Protein AF-A0A3M3F8I6-F1 (afdb_monomer)

InterPro domains:
  IPR021055 Type-IV b secretion system, inner-membrane complex component [PF11393] (1-105)
  IPR021055 Type-IV b secretion system, inner-membrane complex component [cd16385] (1-105)

Nearest PDB structures (foldseek):
  3wz3-assembly1_A  TM=9.837E-01  e=3.899E-11  Plasmid R64
  4y4v-assembly1_A  TM=6.926E-01  e=3.538E-01  Helicobacter pylori 26695
  5bka-assembly2_E  TM=6.146E-01  e=2.664E-01  Streptomyces coelicolor A3(2)
  8rjw-assembly1_D  TM=5.268E-01  e=4.195E-01  Homo sapiens
  8bjm-assembly1_B  TM=5.503E-01  e=5.264E-01  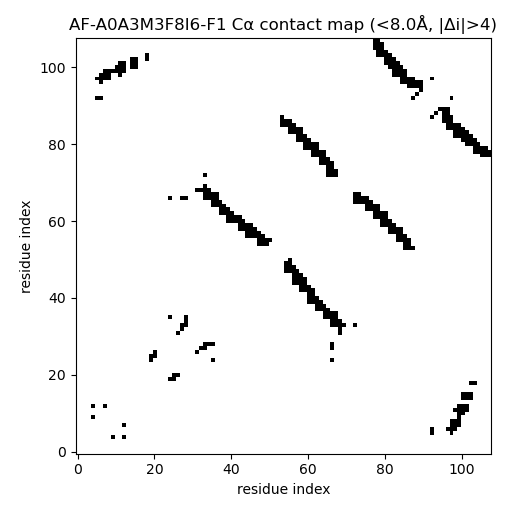Homo sapiens

Organism: Pseudomonas savastanoi pv. glycinea (NCBI:txid318)

Foldseek 3Di:
DPDCPLQADPQAVVQVVVVCVVVCVVVCCVVVVWDKDKDKDDKDWPDWDDDDNKTKTKIKIWMWIKTHDPVDIDDIWIKIKIWIKIADDCVSHVVRIHTHHIDIDGDD

pLDDT: mean 81.96, std 10.91, range [45.62, 95.75]

Structure (mmCIF, N/CA/C/O backbone):
data_AF-A0A3M3F8I6-F1
#
_entry.id   AF-A0A3M3F8I6-F1
#
loop_
_atom_site.group_PDB
_atom_site.id
_atom_site.type_symbol
_atom_site.label_atom_id
_atom_site.label_alt_id
_atom_site.label_comp_id
_atom_site.label_asym_id
_atom_site.label_entity_id
_atom_site.label_seq_id
_atom_site.pdbx_PDB_ins_code
_atom_site.Cartn_x
_atom_site.Cartn_y
_atom_site.Cartn_z
_atom_site.occupancy
_atom_site.B_iso_or_equiv
_atom_site.auth_seq_id
_atom_site.auth_comp_id
_atom_site.auth_asym_id
_atom_site.auth_atom_id
_atom_site.pdbx_PDB_model_num
ATOM 1 N N . MET A 1 1 ? -17.474 -0.214 -8.467 1.00 45.62 1 MET A N 1
ATOM 2 C CA . MET A 1 1 ? -16.180 -0.337 -7.748 1.00 45.62 1 MET A CA 1
ATOM 3 C C . MET A 1 1 ? -15.030 -0.173 -8.748 1.00 45.62 1 MET A C 1
ATOM 5 O O . MET A 1 1 ? -14.251 -1.091 -8.940 1.00 45.62 1 MET A O 1
ATOM 9 N N . THR A 1 2 ? -14.951 0.960 -9.451 1.00 49.75 2 THR A N 1
ATOM 10 C CA . THR A 1 2 ? -14.413 0.952 -10.830 1.00 49.75 2 THR A CA 1
ATOM 11 C C . THR A 1 2 ? -13.261 1.920 -11.112 1.00 49.75 2 THR A C 1
ATOM 13 O O . THR A 1 2 ? -12.729 1.877 -12.207 1.00 49.75 2 THR A O 1
ATOM 16 N N . GLN A 1 3 ? -12.804 2.731 -10.149 1.00 59.78 3 GLN A N 1
ATOM 17 C CA . GLN A 1 3 ? -11.713 3.697 -10.394 1.00 59.78 3 GLN A CA 1
ATOM 18 C C . GLN A 1 3 ? -10.332 3.229 -9.896 1.00 59.78 3 GLN A C 1
ATOM 20 O O . GLN A 1 3 ? -9.302 3.659 -10.404 1.00 59.78 3 GLN A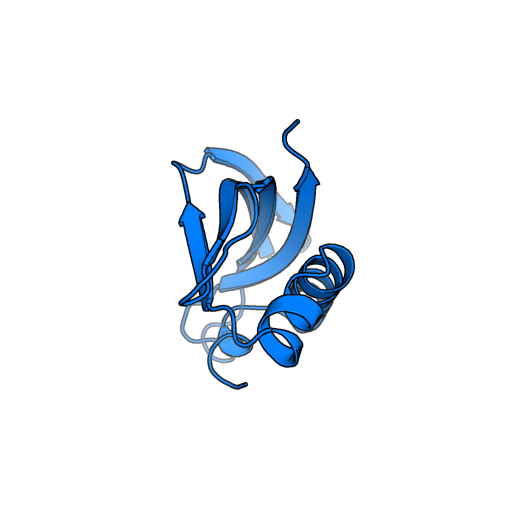 O 1
ATOM 25 N N . LEU A 1 4 ? -10.284 2.331 -8.904 1.00 60.00 4 LEU A N 1
ATOM 26 C CA . LEU A 1 4 ? -9.014 1.832 -8.358 1.00 60.00 4 LEU A CA 1
ATOM 27 C C . LEU A 1 4 ? -8.404 0.713 -9.209 1.00 60.00 4 LEU A C 1
ATOM 29 O O . LEU A 1 4 ? -7.185 0.622 -9.267 1.00 60.00 4 LEU A O 1
ATOM 33 N N . GLY A 1 5 ? -9.213 -0.086 -9.916 1.00 62.25 5 GLY A N 1
ATOM 34 C CA . GLY A 1 5 ? -8.719 -1.188 -10.755 1.00 62.25 5 GLY A CA 1
ATOM 35 C C . GLY A 1 5 ? -7.716 -0.743 -11.828 1.00 62.25 5 GLY A C 1
ATOM 36 O O . GLY A 1 5 ? -6.772 -1.460 -12.132 1.00 62.25 5 GLY A O 1
ATOM 37 N N . GLU A 1 6 ? -7.829 0.487 -12.331 1.00 74.50 6 GLU A N 1
ATOM 38 C CA . GLU A 1 6 ? -6.877 1.036 -13.304 1.00 74.50 6 GLU A CA 1
ATOM 39 C C . GLU A 1 6 ? -5.469 1.249 -12.724 1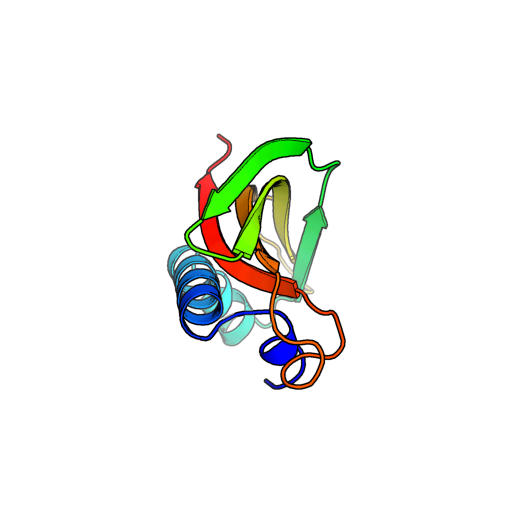.00 74.50 6 GLU A C 1
ATOM 41 O O . GLU A 1 6 ? -4.489 1.204 -13.466 1.00 74.50 6 GLU A O 1
ATOM 46 N N . ARG A 1 7 ? -5.331 1.407 -11.402 1.00 77.44 7 ARG A N 1
ATOM 47 C CA . ARG A 1 7 ? -4.035 1.626 -10.730 1.00 77.44 7 ARG A CA 1
ATOM 48 C C . ARG A 1 7 ? -3.321 0.335 -10.337 1.00 77.44 7 ARG A C 1
ATOM 50 O O . ARG A 1 7 ? -2.109 0.344 -10.134 1.00 77.44 7 ARG A O 1
ATOM 57 N N . TYR A 1 8 ? -4.057 -0.766 -10.234 1.00 75.31 8 TYR A N 1
ATOM 58 C CA . TYR A 1 8 ? -3.530 -2.061 -9.814 1.00 75.31 8 TYR A CA 1
ATOM 59 C C . TYR A 1 8 ? -3.449 -3.019 -11.002 1.00 75.31 8 TYR A C 1
ATOM 61 O O . TYR A 1 8 ? -4.243 -2.949 -11.940 1.00 75.31 8 TYR A O 1
ATOM 69 N N . SER A 1 9 ? -2.488 -3.932 -10.963 1.00 78.19 9 SER A N 1
ATOM 70 C CA . SER A 1 9 ? -2.617 -5.193 -11.695 1.00 78.19 9 SER A CA 1
ATOM 71 C C . SER A 1 9 ? -3.743 -6.030 -11.074 1.00 78.19 9 SER A C 1
ATOM 73 O O . SER A 1 9 ? -4.144 -5.797 -9.930 1.00 78.19 9 SER A O 1
ATOM 75 N N . GLU A 1 10 ? -4.237 -7.036 -11.791 1.00 77.00 10 GLU A N 1
ATOM 76 C CA . GLU A 1 10 ? -5.283 -7.924 -11.271 1.00 77.00 10 GLU A CA 1
ATOM 77 C C . GLU A 1 10 ? -4.852 -8.626 -9.969 1.00 77.00 10 GLU A C 1
ATOM 79 O O . GLU A 1 10 ? -5.606 -8.653 -8.995 1.00 77.00 10 GLU A O 1
ATOM 84 N N . VAL A 1 11 ? -3.599 -9.089 -9.906 1.00 74.50 11 VAL A N 1
ATOM 85 C CA . VAL A 1 11 ? -3.009 -9.723 -8.714 1.00 74.50 11 VAL A CA 1
ATOM 86 C C . VAL A 1 11 ? -2.877 -8.724 -7.560 1.00 74.50 11 VAL A C 1
ATOM 88 O O . VAL A 1 11 ? -3.327 -8.998 -6.449 1.00 74.50 11 VAL A O 1
ATOM 91 N N . GLY A 1 12 ? -2.351 -7.525 -7.827 1.00 70.38 12 GLY A N 1
ATOM 92 C CA . GLY A 1 12 ? -2.207 -6.485 -6.805 1.00 70.38 12 GLY A CA 1
ATOM 93 C C . GLY A 1 12 ? -3.549 -6.039 -6.213 1.00 70.38 12 GLY A C 1
ATOM 94 O O . GLY A 1 12 ? -3.635 -5.747 -5.019 1.00 70.38 12 GLY A O 1
ATOM 95 N N . PHE A 1 13 ? -4.615 -6.029 -7.020 1.00 71.69 13 PHE A N 1
ATOM 96 C CA . PHE A 1 13 ? -5.961 -5.716 -6.543 1.00 71.69 13 PHE A CA 1
ATOM 97 C C . PHE A 1 13 ? -6.531 -6.821 -5.643 1.00 71.69 13 PHE A C 1
ATOM 99 O O . PHE A 1 13 ? -7.168 -6.521 -4.630 1.00 71.69 13 PHE A O 1
ATOM 106 N N . GLN A 1 14 ? -6.281 -8.093 -5.970 1.00 77.44 14 GLN A N 1
ATOM 107 C CA . GLN A 1 14 ? -6.686 -9.214 -5.119 1.00 77.44 14 GLN A CA 1
ATOM 108 C C . GLN A 1 14 ? -5.997 -9.165 -3.751 1.00 77.44 14 GLN A C 1
ATOM 110 O O . GLN A 1 14 ? -6.656 -9.389 -2.735 1.00 77.44 14 GLN A O 1
ATOM 115 N N . ASP A 1 15 ? -4.707 -8.835 -3.705 1.00 73.19 15 ASP A N 1
ATOM 116 C CA . ASP A 1 15 ? -3.963 -8.717 -2.446 1.00 73.19 15 ASP A CA 1
ATOM 117 C C . ASP A 1 15 ? -4.473 -7.553 -1.586 1.00 73.19 15 ASP A C 1
ATOM 119 O O . ASP A 1 15 ? -4.723 -7.724 -0.390 1.00 73.19 15 ASP A O 1
ATOM 123 N N . TYR A 1 16 ? -4.745 -6.400 -2.207 1.00 71.25 16 TYR A N 1
ATOM 124 C CA . TYR A 1 16 ? -5.398 -5.270 -1.542 1.00 71.25 16 TYR A CA 1
ATOM 125 C C . TYR A 1 16 ? -6.761 -5.658 -0.947 1.00 71.25 16 TYR A C 1
ATOM 127 O O . TYR A 1 16 ? -7.056 -5.353 0.212 1.00 71.25 16 TYR A O 1
ATOM 135 N N . TYR A 1 17 ? -7.588 -6.373 -1.715 1.00 72.69 17 TYR A N 1
ATOM 136 C CA . TYR A 1 17 ? -8.898 -6.825 -1.251 1.00 72.69 17 TYR A CA 1
ATOM 137 C C . TYR A 1 17 ? -8.788 -7.818 -0.085 1.00 72.69 17 TYR A C 1
ATOM 139 O O . TYR A 1 17 ? -9.503 -7.682 0.909 1.00 72.69 17 TYR A O 1
ATOM 147 N N . LYS A 1 18 ? -7.857 -8.779 -0.152 1.00 75.25 18 LYS A N 1
ATOM 148 C CA . LYS A 1 18 ? -7.599 -9.729 0.942 1.00 75.25 18 LYS A CA 1
ATOM 149 C C . LYS A 1 18 ? -7.184 -9.015 2.229 1.00 75.25 18 LYS A C 1
ATOM 151 O O . LYS A 1 18 ? -7.697 -9.364 3.290 1.00 75.25 18 LYS A O 1
ATOM 156 N N . ALA A 1 19 ? -6.326 -7.996 2.150 1.00 70.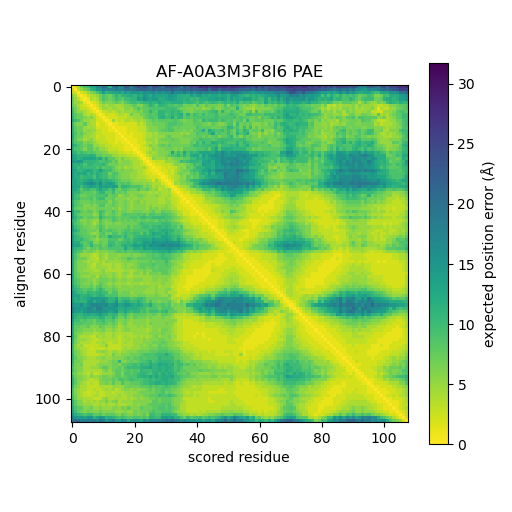00 19 ALA A N 1
ATOM 157 C CA . ALA A 1 19 ? -5.912 -7.212 3.316 1.00 70.00 19 ALA A CA 1
ATOM 158 C C . ALA A 1 19 ? -7.089 -6.457 3.974 1.00 70.00 19 ALA A C 1
ATOM 160 O O . ALA A 1 19 ? -7.223 -6.430 5.202 1.00 70.00 19 ALA A O 1
ATOM 161 N N . LEU A 1 20 ? -7.998 -5.897 3.168 1.00 69.75 20 LEU A N 1
ATOM 162 C CA . LEU A 1 20 ? -9.216 -5.239 3.664 1.00 69.75 20 LEU A CA 1
ATOM 163 C C . LEU A 1 20 ? -10.210 -6.211 4.317 1.00 69.75 20 LEU A C 1
ATOM 165 O O . LEU A 1 20 ? -10.903 -5.848 5.268 1.00 69.75 20 LEU A O 1
ATOM 169 N N . VAL A 1 21 ? -10.303 -7.441 3.808 1.00 71.00 21 VAL A N 1
ATOM 170 C CA . VAL A 1 21 ? -11.153 -8.482 4.401 1.00 71.00 21 VAL A CA 1
ATOM 171 C C . VAL A 1 21 ? -10.539 -9.005 5.702 1.00 71.00 21 VAL A C 1
ATOM 173 O O . VAL A 1 21 ? -11.245 -9.115 6.703 1.00 71.00 21 VAL A O 1
ATOM 176 N N . ALA A 1 22 ? -9.228 -9.266 5.723 1.00 67.31 22 ALA A N 1
ATOM 177 C CA . ALA A 1 22 ? -8.514 -9.780 6.895 1.00 67.31 22 ALA A CA 1
ATOM 178 C C . ALA A 1 22 ? -8.555 -8.823 8.100 1.00 67.31 22 ALA A C 1
ATOM 180 O O . ALA A 1 22 ? -8.571 -9.267 9.244 1.00 67.31 22 ALA A O 1
ATOM 181 N N . SER A 1 23 ? -8.628 -7.515 7.852 1.00 63.41 23 SER A N 1
ATOM 182 C CA . SER A 1 23 ? -8.732 -6.485 8.895 1.00 63.41 23 SER A CA 1
ATOM 183 C C . SER A 1 23 ? -10.145 -6.321 9.478 1.00 63.41 23 SER A C 1
ATOM 185 O O . SER A 1 23 ? -10.350 -5.488 10.358 1.00 63.41 23 SER A O 1
ATOM 187 N N . ASN A 1 24 ? -11.138 -7.094 9.010 1.00 67.44 24 ASN A N 1
ATOM 188 C CA . ASN A 1 24 ? -12.553 -7.025 9.417 1.00 67.44 24 ASN A CA 1
ATOM 189 C C . ASN A 1 24 ? -13.212 -5.635 9.216 1.00 67.44 24 ASN A C 1
ATOM 191 O O . ASN A 1 24 ? -14.360 -5.416 9.611 1.00 67.44 24 ASN A O 1
ATOM 195 N N . LEU A 1 25 ? -12.517 -4.702 8.551 1.00 66.88 25 LEU A N 1
ATOM 196 C CA . LEU A 1 25 ? -12.965 -3.328 8.308 1.00 66.88 25 LEU A CA 1
ATOM 197 C C . LEU A 1 25 ? -14.190 -3.297 7.391 1.00 66.88 25 LEU A C 1
ATOM 199 O O . LEU A 1 25 ? -15.155 -2.593 7.670 1.00 66.88 25 LEU A O 1
ATOM 203 N N . LEU A 1 26 ? -14.189 -4.114 6.332 1.00 67.06 26 LEU A N 1
ATOM 204 C CA . LEU A 1 26 ? -15.300 -4.213 5.376 1.00 67.06 26 LEU A CA 1
ATOM 205 C C . LEU A 1 26 ? -16.616 -4.630 6.043 1.00 67.06 26 LEU A C 1
ATOM 207 O O . LEU A 1 26 ? -17.679 -4.114 5.694 1.00 67.06 26 LEU A O 1
ATOM 211 N N . LYS A 1 27 ? -16.541 -5.539 7.021 1.00 69.31 27 LYS A N 1
ATOM 212 C CA . LYS A 1 27 ? -17.706 -5.991 7.781 1.00 69.31 27 LYS A CA 1
ATOM 213 C C . LYS A 1 27 ? -18.240 -4.880 8.679 1.00 69.31 27 LYS A C 1
ATOM 215 O O . LYS A 1 27 ? -19.433 -4.609 8.660 1.00 69.31 27 LYS A O 1
ATOM 220 N N . ALA A 1 28 ? -17.364 -4.197 9.412 1.00 66.56 28 ALA A N 1
ATOM 221 C CA . ALA A 1 28 ? -17.772 -3.124 10.313 1.00 66.56 28 ALA A CA 1
ATOM 222 C C . ALA A 1 28 ? -18.342 -1.901 9.567 1.00 66.56 28 ALA A C 1
ATOM 224 O O . ALA A 1 28 ? -19.369 -1.362 9.973 1.00 66.56 28 ALA A O 1
ATOM 225 N N . VAL A 1 29 ? -17.755 -1.515 8.427 1.00 69.31 29 VAL A N 1
ATOM 226 C CA . VAL A 1 29 ? -18.301 -0.456 7.556 1.00 69.31 29 VAL A CA 1
ATOM 227 C C . VAL A 1 29 ? -19.712 -0.815 7.080 1.00 69.31 29 VAL A C 1
ATOM 229 O O . VAL A 1 29 ? -20.623 0.009 7.160 1.00 69.31 29 VAL A O 1
ATOM 232 N N . LYS A 1 30 ? -19.912 -2.057 6.617 1.00 71.88 30 LYS A N 1
ATOM 233 C CA . LYS A 1 30 ? -21.201 -2.518 6.085 1.00 71.88 30 LYS A CA 1
ATOM 234 C C . LYS A 1 30 ? -22.269 -2.666 7.171 1.00 71.88 30 LYS A C 1
ATOM 236 O O . LYS A 1 30 ? -23.379 -2.168 7.000 1.00 71.88 30 LYS A O 1
ATOM 241 N N . ASP A 1 31 ? -21.939 -3.343 8.264 1.00 74.81 31 ASP A N 1
ATOM 242 C CA . ASP A 1 31 ? -22.918 -3.761 9.270 1.00 74.81 31 ASP A CA 1
ATOM 243 C C . ASP A 1 31 ? -23.214 -2.642 10.281 1.00 74.81 31 ASP A C 1
ATOM 245 O O . ASP A 1 31 ? -24.342 -2.523 10.754 1.00 74.81 31 ASP A O 1
ATOM 249 N N . GLN A 1 32 ? -22.229 -1.791 10.594 1.00 68.25 32 GLN A N 1
ATOM 250 C CA . GLN A 1 32 ? -22.347 -0.744 11.621 1.00 68.25 32 GLN A CA 1
ATOM 251 C C . GLN A 1 32 ? -22.465 0.674 11.039 1.00 68.25 32 GLN A C 1
ATOM 253 O O . GLN A 1 32 ? -22.485 1.643 11.796 1.00 68.25 32 GLN A O 1
ATOM 258 N N . ARG A 1 33 ? -22.564 0.810 9.705 1.00 74.44 33 ARG A N 1
ATOM 259 C CA . ARG A 1 33 ? -22.642 2.100 8.985 1.00 74.44 33 ARG A CA 1
ATOM 260 C C . ARG A 1 33 ? -21.542 3.085 9.405 1.00 74.44 33 ARG A C 1
ATOM 262 O O . ARG A 1 33 ? -21.790 4.281 9.557 1.00 74.44 33 ARG A O 1
ATOM 269 N N . MET A 1 34 ? -20.336 2.569 9.626 1.00 78.56 34 MET A N 1
ATOM 270 C CA . MET A 1 34 ? -19.172 3.371 10.001 1.00 78.56 34 MET A CA 1
ATOM 271 C C . MET A 1 34 ? -18.405 3.817 8.760 1.00 78.56 34 MET A C 1
ATOM 273 O O . MET A 1 34 ? -18.253 3.051 7.809 1.00 78.56 34 MET A O 1
ATOM 277 N N . ASN A 1 35 ? -17.879 5.037 8.784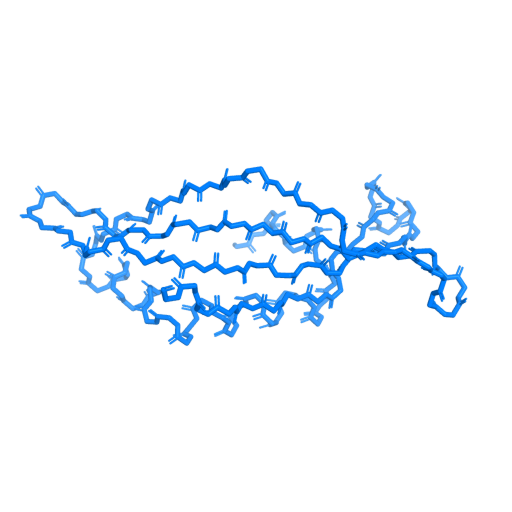 1.00 80.25 35 ASN A N 1
ATOM 278 C CA . ASN A 1 35 ? -16.962 5.522 7.762 1.00 80.25 35 ASN A CA 1
ATOM 279 C C . ASN A 1 35 ? -15.537 5.057 8.077 1.00 80.25 35 ASN A C 1
ATOM 281 O O . ASN A 1 35 ? -15.138 4.986 9.240 1.00 80.25 35 ASN A O 1
ATOM 285 N N . LEU A 1 36 ? -14.756 4.762 7.037 1.00 82.88 36 LEU A N 1
ATOM 286 C CA . LEU A 1 36 ? -13.332 4.481 7.180 1.00 82.88 36 LEU A CA 1
ATOM 287 C C . LEU A 1 36 ? -12.550 5.795 7.114 1.00 82.88 36 LEU A C 1
ATOM 289 O O . LEU A 1 36 ? -12.547 6.470 6.086 1.00 82.88 36 LEU A O 1
ATOM 293 N N . TRP A 1 37 ? -11.869 6.129 8.201 1.00 83.62 37 TRP A N 1
ATOM 294 C CA . TRP A 1 37 ? -10.874 7.188 8.245 1.00 83.62 37 TRP A CA 1
ATOM 295 C C . TRP A 1 37 ? -9.485 6.601 7.988 1.00 83.62 37 TRP A C 1
ATOM 297 O O . TRP A 1 37 ? -9.126 5.558 8.546 1.00 83.62 37 TRP A O 1
ATOM 307 N N . VAL A 1 38 ? -8.720 7.273 7.129 1.00 87.38 38 VAL A N 1
ATOM 308 C CA . VAL A 1 38 ? -7.388 6.851 6.693 1.00 87.38 38 VAL A CA 1
ATOM 309 C C . VAL A 1 38 ? -6.437 8.029 6.830 1.00 87.38 38 VAL A C 1
ATOM 311 O O . VAL A 1 38 ? -6.685 9.086 6.255 1.00 87.38 38 VAL A O 1
ATOM 314 N N . ASP A 1 39 ? -5.335 7.814 7.536 1.00 90.25 39 ASP A N 1
ATOM 315 C CA . ASP A 1 39 ? -4.196 8.725 7.577 1.00 90.25 39 ASP A CA 1
ATOM 316 C C . ASP A 1 39 ? -2.953 8.010 7.060 1.00 90.25 39 ASP A C 1
ATOM 318 O O . ASP A 1 39 ? -2.653 6.883 7.461 1.00 90.25 39 ASP A O 1
ATOM 322 N N . VAL A 1 40 ? -2.267 8.648 6.115 1.00 91.56 40 VAL A N 1
ATOM 323 C CA . VAL A 1 40 ? -1.092 8.091 5.444 1.00 91.56 40 VAL A CA 1
ATOM 324 C C . VAL A 1 40 ? 0.086 8.991 5.764 1.00 91.56 40 VAL A C 1
ATOM 326 O O . VAL A 1 40 ? 0.142 10.136 5.316 1.00 91.56 40 VAL A O 1
ATOM 329 N N . GLY A 1 41 ? 1.029 8.465 6.539 1.00 90.69 41 GLY A N 1
ATOM 330 C CA . GLY A 1 41 ? 2.258 9.175 6.855 1.00 90.69 41 GLY A CA 1
ATOM 331 C C . GLY A 1 41 ? 3.256 9.168 5.688 1.00 90.69 41 GLY A C 1
ATOM 332 O O . GLY A 1 41 ? 3.019 8.546 4.646 1.00 90.69 41 GLY A O 1
ATOM 333 N N . PRO A 1 42 ? 4.402 9.851 5.848 1.00 92.88 42 PRO A N 1
ATOM 334 C CA . PRO A 1 42 ? 5.408 9.951 4.799 1.00 92.88 42 PRO A CA 1
ATOM 335 C C . PRO A 1 42 ? 5.942 8.565 4.429 1.00 92.88 42 PRO A C 1
ATOM 337 O O . PRO A 1 42 ? 6.392 7.803 5.286 1.00 92.88 42 PRO A O 1
ATOM 340 N N . GLY A 1 43 ? 5.879 8.246 3.138 1.00 90.94 43 GLY A N 1
ATOM 341 C CA . GLY A 1 43 ? 6.403 6.993 2.613 1.00 90.94 43 GLY A CA 1
ATOM 342 C C . GLY A 1 43 ? 7.900 7.041 2.340 1.00 90.94 43 GLY A C 1
ATOM 343 O O . GLY A 1 43 ? 8.474 8.104 2.109 1.00 90.94 43 GLY A O 1
ATOM 344 N N . VAL A 1 44 ? 8.519 5.865 2.312 1.00 94.44 44 VAL A N 1
ATOM 345 C CA . VAL A 1 44 ? 9.936 5.679 1.977 1.00 94.44 44 VAL A CA 1
ATOM 346 C C . VAL A 1 44 ? 10.094 4.679 0.837 1.00 94.44 44 VAL A C 1
ATOM 348 O O . VAL A 1 44 ? 9.318 3.731 0.722 1.00 94.44 44 VAL A O 1
ATOM 351 N N . ILE A 1 45 ? 11.119 4.867 0.004 1.00 93.38 45 ILE A N 1
A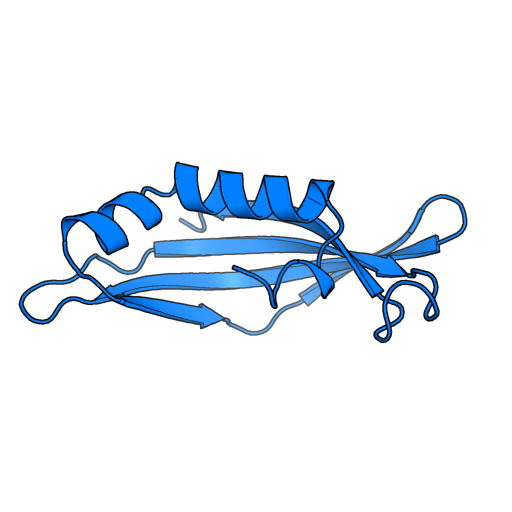TOM 352 C CA . ILE A 1 45 ? 11.532 3.866 -0.987 1.00 93.38 45 ILE A CA 1
ATOM 353 C C . ILE A 1 45 ? 12.423 2.853 -0.268 1.00 93.38 45 ILE A C 1
ATOM 355 O O . ILE A 1 45 ? 13.471 3.215 0.264 1.00 93.38 45 ILE A O 1
ATOM 359 N N . ARG A 1 46 ? 12.003 1.586 -0.236 1.00 92.62 46 ARG A N 1
ATOM 360 C CA . ARG A 1 46 ? 12.795 0.472 0.309 1.00 92.62 46 ARG A CA 1
ATOM 361 C C . ARG A 1 46 ? 13.829 -0.030 -0.688 1.00 92.62 46 ARG A C 1
ATOM 363 O O . ARG A 1 46 ? 14.908 -0.449 -0.283 1.00 92.62 46 ARG A O 1
ATOM 370 N N . GLY A 1 47 ? 13.501 0.022 -1.973 1.00 91.75 47 GLY A N 1
ATOM 371 C CA . GLY A 1 47 ? 14.384 -0.426 -3.033 1.00 91.75 47 GLY A CA 1
ATOM 372 C C . GLY A 1 47 ? 13.801 -0.179 -4.414 1.00 91.75 47 GLY A C 1
ATOM 373 O O . GLY A 1 47 ? 12.624 0.150 -4.574 1.00 91.75 47 GLY A O 1
ATOM 374 N N . SER A 1 48 ? 14.648 -0.348 -5.417 1.00 93.69 48 SER A N 1
ATOM 375 C CA . SER A 1 48 ? 14.271 -0.279 -6.823 1.00 93.69 48 SER A CA 1
ATO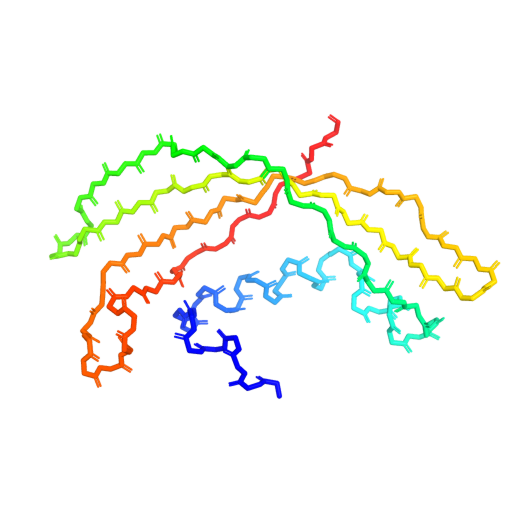M 376 C C . SER A 1 48 ? 15.143 -1.217 -7.638 1.00 93.69 48 SER A C 1
ATOM 378 O O . SER A 1 48 ? 16.308 -1.423 -7.298 1.00 93.69 48 SER A O 1
ATOM 380 N N . GLY A 1 49 ? 14.612 -1.741 -8.733 1.00 92.88 49 GLY A N 1
ATOM 381 C CA . GLY A 1 49 ? 15.376 -2.567 -9.655 1.00 92.88 49 GLY A CA 1
ATOM 382 C C . GLY A 1 49 ? 14.530 -3.075 -10.807 1.00 92.88 49 GLY A C 1
ATOM 383 O O . GLY A 1 49 ? 13.317 -2.880 -10.847 1.00 92.88 49 GLY A O 1
ATOM 384 N N . THR A 1 50 ? 15.179 -3.741 -11.751 1.00 92.50 50 THR A N 1
ATOM 385 C CA . THR A 1 50 ? 14.498 -4.335 -12.899 1.00 92.50 50 THR A CA 1
ATOM 386 C C . THR A 1 50 ? 14.027 -5.744 -12.550 1.00 92.50 50 THR A C 1
ATOM 388 O O . THR A 1 50 ? 14.815 -6.568 -12.088 1.00 92.50 50 THR A O 1
ATOM 391 N N . ILE A 1 51 ? 12.742 -6.025 -12.767 1.00 85.50 51 ILE A N 1
ATOM 392 C CA . ILE A 1 51 ? 12.148 -7.358 -12.643 1.00 85.50 51 ILE A CA 1
ATOM 393 C C . ILE A 1 51 ? 11.726 -7.786 -14.049 1.00 85.50 51 ILE A C 1
ATOM 395 O O . ILE A 1 51 ? 10.773 -7.245 -14.611 1.00 85.50 51 ILE A O 1
ATOM 399 N N . GLY A 1 52 ? 12.467 -8.730 -14.636 1.00 86.19 52 GLY A N 1
ATOM 400 C CA . GLY A 1 52 ? 12.348 -9.036 -16.063 1.00 86.19 52 GLY A CA 1
ATOM 401 C C . GLY A 1 52 ? 12.758 -7.826 -16.901 1.00 86.19 52 GLY A C 1
ATOM 402 O O . GLY A 1 52 ? 13.875 -7.333 -16.759 1.00 86.19 52 GLY A O 1
ATOM 403 N N . ASP A 1 53 ? 11.830 -7.313 -17.707 1.00 89.88 53 ASP A N 1
ATOM 404 C CA . ASP A 1 53 ? 12.078 -6.217 -18.658 1.00 89.88 53 ASP A CA 1
ATOM 405 C C . ASP A 1 53 ? 11.551 -4.865 -18.146 1.00 89.88 53 ASP A C 1
ATOM 407 O O . ASP A 1 53 ? 11.611 -3.850 -18.840 1.00 89.88 53 ASP A O 1
ATOM 411 N N . LYS A 1 54 ? 10.977 -4.849 -16.937 1.00 91.19 54 LYS A N 1
ATOM 412 C CA . LYS A 1 54 ? 10.279 -3.698 -16.359 1.00 91.19 54 LYS A CA 1
ATOM 413 C C . LYS A 1 54 ? 11.010 -3.198 -15.128 1.00 91.19 54 LYS A C 1
ATOM 415 O O . LYS A 1 54 ? 11.373 -3.979 -14.248 1.00 91.19 54 LYS A O 1
ATOM 420 N N . PHE A 1 55 ? 11.177 -1.885 -15.028 1.00 93.25 55 PHE A N 1
ATOM 421 C CA . PHE A 1 55 ? 11.682 -1.290 -13.801 1.00 93.25 55 PHE A CA 1
ATOM 422 C C . PHE A 1 55 ? 10.582 -1.244 -12.737 1.00 93.25 55 PHE A C 1
ATOM 424 O O . PHE A 1 55 ? 9.424 -0.929 -13.032 1.00 93.25 55 PHE A O 1
ATOM 431 N N . ALA A 1 56 ? 10.949 -1.568 -11.503 1.00 95.50 56 ALA A N 1
ATOM 432 C CA . ALA A 1 56 ? 10.056 -1.635 -10.364 1.00 95.50 56 ALA A CA 1
ATOM 433 C C . ALA A 1 56 ? 10.645 -0.929 -9.140 1.00 95.50 56 ALA A C 1
ATOM 435 O O . ALA A 1 56 ? 11.859 -0.865 -8.934 1.00 95.50 56 ALA A O 1
ATOM 436 N N . TRP A 1 57 ? 9.747 -0.434 -8.301 1.00 95.75 57 TRP A N 1
ATOM 437 C CA . TRP A 1 57 ? 10.035 0.223 -7.039 1.00 95.75 57 TRP A CA 1
ATOM 438 C C . TRP A 1 57 ? 9.241 -0.437 -5.925 1.00 95.75 57 TRP A C 1
ATOM 440 O O . TRP A 1 57 ? 8.096 -0.856 -6.114 1.00 95.75 57 TRP A O 1
ATOM 450 N N . GLU A 1 58 ? 9.841 -0.474 -4.745 1.00 95.44 58 GLU A N 1
ATOM 451 C CA . GLU A 1 58 ? 9.184 -0.896 -3.522 1.00 95.44 58 GLU A CA 1
ATOM 452 C C . GLU A 1 58 ? 9.070 0.293 -2.573 1.00 95.44 58 GLU A C 1
ATOM 454 O O . GLU A 1 58 ? 10.071 0.870 -2.140 1.00 95.44 58 GLU A O 1
ATOM 459 N N . TYR A 1 59 ? 7.833 0.660 -2.258 1.00 94.50 59 TYR A N 1
ATOM 460 C CA . TYR A 1 59 ? 7.503 1.738 -1.340 1.00 94.50 59 TYR A CA 1
ATOM 461 C C . TYR A 1 59 ? 6.942 1.175 -0.048 1.00 94.50 59 TYR A C 1
ATOM 463 O O . TYR A 1 59 ? 6.222 0.179 -0.059 1.00 94.50 59 TYR A O 1
ATOM 471 N N . GLN A 1 60 ? 7.205 1.859 1.058 1.00 94.25 60 GLN A N 1
ATOM 472 C CA . GLN A 1 60 ? 6.527 1.607 2.317 1.00 94.25 60 GLN A CA 1
ATOM 473 C C . GLN A 1 60 ? 5.874 2.861 2.858 1.00 94.25 60 GLN A C 1
ATOM 475 O O . GLN A 1 60 ? 6.518 3.902 2.951 1.00 94.25 60 GLN A O 1
ATOM 480 N N . TYR A 1 61 ? 4.613 2.722 3.254 1.00 93.38 61 TYR A N 1
ATOM 481 C CA . TYR A 1 61 ? 3.814 3.785 3.841 1.00 93.38 61 TYR A CA 1
ATOM 482 C C . TYR A 1 61 ? 3.313 3.360 5.220 1.00 93.38 61 TYR A C 1
ATOM 484 O O . TYR A 1 61 ? 2.684 2.303 5.330 1.00 93.38 61 TYR A O 1
ATOM 492 N N . PRO A 1 62 ? 3.549 4.158 6.272 1.00 92.94 62 PRO A N 1
ATOM 493 C CA . PRO A 1 62 ? 2.813 4.007 7.514 1.00 92.94 62 PRO A CA 1
ATOM 494 C C . PRO A 1 62 ? 1.373 4.488 7.301 1.00 92.94 62 PRO A C 1
ATOM 496 O O . PRO A 1 62 ? 1.143 5.597 6.820 1.00 92.94 62 PRO A O 1
ATOM 499 N N . VAL A 1 63 ? 0.402 3.647 7.644 1.00 90.50 63 VAL A N 1
ATOM 500 C CA . VAL A 1 63 ? -1.028 3.907 7.460 1.00 90.50 63 VAL A CA 1
ATOM 501 C C . VAL A 1 63 ? -1.750 3.694 8.781 1.00 90.50 63 VAL A C 1
ATOM 503 O O . VAL A 1 63 ? -1.638 2.632 9.391 1.00 90.50 63 VAL A O 1
ATOM 506 N N . THR A 1 64 ? -2.524 4.684 9.209 1.00 88.88 64 THR A N 1
ATOM 507 C CA . THR A 1 64 ? -3.439 4.562 10.343 1.00 88.88 64 THR A CA 1
ATOM 508 C C . THR A 1 64 ? -4.869 4.461 9.828 1.00 88.88 64 THR A C 1
ATOM 510 O O . THR A 1 64 ? -5.329 5.318 9.077 1.00 88.88 64 THR A O 1
ATOM 513 N N . LEU A 1 65 ? -5.580 3.418 10.247 1.00 86.94 65 LEU A N 1
ATOM 514 C CA . LEU A 1 65 ? -6.978 3.174 9.912 1.00 86.94 65 LEU A CA 1
ATOM 515 C C . LEU A 1 65 ? -7.833 3.288 11.171 1.00 86.94 65 LEU A C 1
ATOM 517 O O . LEU A 1 65 ? -7.507 2.715 12.209 1.00 86.94 65 LEU A O 1
ATOM 521 N N . LYS A 1 66 ? -8.948 4.007 11.080 1.00 84.94 66 LYS A N 1
ATOM 522 C CA . LYS A 1 66 ? -9.937 4.117 12.158 1.00 84.94 66 LYS A CA 1
ATOM 523 C C . LYS A 1 66 ? -11.336 4.016 11.561 1.00 84.94 66 LYS A C 1
ATOM 525 O O . LYS A 1 66 ? -11.595 4.576 10.501 1.00 84.94 66 LYS A O 1
ATOM 530 N N . LEU A 1 67 ? -12.245 3.331 12.242 1.00 83.75 67 LEU A N 1
ATOM 531 C CA . LEU A 1 67 ? -13.668 3.376 11.923 1.00 83.75 67 LEU A CA 1
ATOM 532 C C . LEU A 1 67 ? -14.337 4.471 12.746 1.00 83.75 67 LEU A C 1
ATOM 534 O O . LEU A 1 67 ? -14.172 4.517 13.967 1.00 83.75 67 LEU A O 1
ATOM 538 N N . ASP A 1 68 ? -15.085 5.342 12.080 1.00 80.50 68 ASP A N 1
ATOM 539 C CA . ASP A 1 68 ? -15.786 6.457 12.707 1.00 80.50 68 ASP A CA 1
ATOM 540 C C . ASP A 1 68 ? -17.275 6.389 12.356 1.00 80.50 68 ASP A C 1
ATOM 542 O O . ASP A 1 68 ? -17.676 6.528 11.197 1.00 80.50 68 ASP A O 1
ATOM 546 N N . GLY A 1 69 ? -18.103 6.099 13.357 1.00 79.75 69 GLY A N 1
ATOM 547 C CA . GLY A 1 69 ? -19.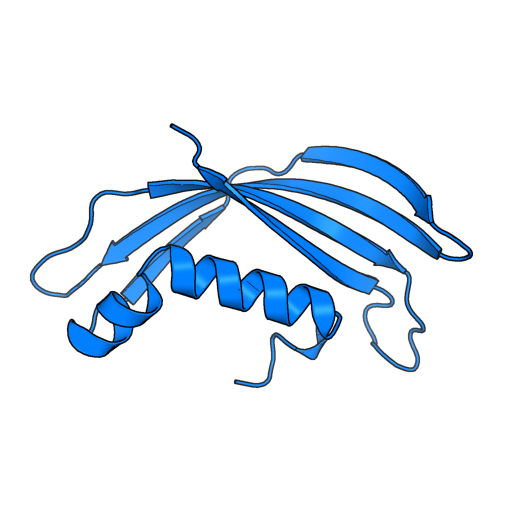558 6.123 13.265 1.00 79.75 69 GLY A CA 1
ATOM 548 C C . GLY A 1 69 ? -20.137 7.336 13.989 1.00 79.75 69 GLY A C 1
ATOM 549 O O . GLY A 1 69 ? -19.468 7.988 14.783 1.00 79.75 69 GLY A O 1
ATOM 550 N N . GLN A 1 70 ? -21.420 7.624 13.756 1.00 70.44 70 GLN A N 1
ATOM 551 C CA . GLN A 1 70 ? -22.089 8.775 14.383 1.00 70.44 70 GLN A CA 1
ATOM 552 C C . GLN A 1 70 ? -22.203 8.674 15.917 1.00 70.44 70 GLN A C 1
ATOM 554 O O . GLN A 1 70 ? -22.294 9.702 16.578 1.00 70.44 70 GLN A O 1
ATOM 559 N N . GLN A 1 71 ? -22.223 7.460 16.483 1.00 70.69 71 GLN A N 1
ATOM 560 C CA . GLN A 1 71 ? -22.375 7.234 17.932 1.00 70.69 71 GLN A CA 1
ATOM 561 C C . GLN A 1 71 ? -21.175 6.539 18.593 1.00 70.69 71 GLN A C 1
ATOM 563 O O . GLN A 1 71 ? -21.013 6.621 19.806 1.00 70.69 71 GLN A O 1
ATOM 568 N N . SER A 1 72 ? -20.344 5.828 17.828 1.00 70.31 72 SER A N 1
ATOM 569 C CA . SER A 1 72 ? -19.160 5.124 18.335 1.00 70.31 72 SER A CA 1
ATOM 570 C C . SER A 1 72 ? -18.139 4.923 17.215 1.00 70.31 72 SER A C 1
ATOM 572 O O . SER A 1 72 ? -18.485 5.008 16.036 1.00 70.31 72 SER A O 1
ATOM 574 N N . GLY A 1 73 ? -16.884 4.658 17.578 1.00 75.88 73 GLY A N 1
ATOM 575 C CA . GLY A 1 73 ? -15.802 4.387 16.633 1.00 75.88 73 GLY A CA 1
ATOM 576 C C . GLY A 1 73 ? -14.855 3.305 17.145 1.00 75.88 73 GLY A C 1
ATOM 577 O O . GLY A 1 73 ? -14.917 2.910 18.311 1.00 75.88 73 GLY A O 1
ATOM 578 N N . SER A 1 74 ? -13.971 2.823 16.273 1.00 79.12 74 SER A N 1
ATOM 579 C CA . SER A 1 74 ? -12.920 1.882 16.659 1.00 79.12 74 SER A CA 1
ATOM 580 C C . SER A 1 74 ? -11.690 2.616 17.204 1.00 79.12 74 SER A C 1
ATOM 582 O O . SER A 1 74 ? -11.443 3.772 16.843 1.00 79.12 74 SER A O 1
ATOM 584 N N . PRO A 1 75 ? -10.850 1.943 18.007 1.00 83.00 75 PRO A N 1
ATOM 585 C CA . PRO A 1 75 ? -9.482 2.390 18.221 1.00 83.00 75 PRO A CA 1
ATOM 586 C C . PRO A 1 75 ? -8.742 2.525 16.877 1.00 83.00 75 PRO A C 1
ATOM 588 O O . PRO A 1 75 ? -8.990 1.715 15.971 1.00 83.00 75 PRO A O 1
ATOM 591 N N . PRO A 1 76 ? -7.845 3.516 16.723 1.00 86.12 76 PRO A N 1
ATOM 592 C CA . PRO A 1 76 ? -6.959 3.592 15.568 1.00 86.12 76 PRO A CA 1
ATOM 593 C C . PRO A 1 76 ? -6.044 2.363 15.501 1.00 86.12 76 PRO A C 1
ATOM 595 O O . PRO A 1 76 ? -5.443 1.977 16.502 1.00 86.12 76 PRO A O 1
ATOM 598 N N . GLN A 1 77 ? -5.914 1.775 14.316 1.00 85.00 77 GLN A N 1
ATOM 599 C CA . GLN A 1 77 ? -5.014 0.662 14.027 1.00 85.00 77 GLN A CA 1
ATOM 600 C C . GLN A 1 77 ? -3.916 1.132 13.079 1.00 85.00 77 GLN A C 1
ATOM 602 O O . GLN A 1 77 ? -4.201 1.778 12.071 1.00 85.00 77 GLN A O 1
ATOM 607 N N . ARG A 1 78 ? -2.660 0.818 13.398 1.00 89.00 78 ARG A N 1
ATOM 608 C CA . ARG A 1 78 ? -1.499 1.209 12.595 1.00 89.00 78 ARG A CA 1
ATOM 609 C C . ARG A 1 78 ? -0.982 0.027 11.787 1.00 89.00 78 ARG A C 1
ATOM 611 O O . ARG A 1 78 ? -0.856 -1.088 12.287 1.00 89.00 78 ARG A O 1
ATOM 618 N N . PHE A 1 79 ? -0.632 0.304 10.543 1.00 88.94 79 PHE A N 1
ATOM 619 C CA . PHE A 1 79 ? -0.131 -0.663 9.583 1.00 88.94 79 PHE A CA 1
ATOM 620 C C . PHE A 1 79 ? 1.057 -0.087 8.818 1.00 88.94 79 PHE A C 1
ATOM 622 O O . PHE A 1 79 ? 1.150 1.124 8.625 1.00 88.94 79 PHE A O 1
ATOM 629 N N . ILE A 1 80 ? 1.924 -0.959 8.311 1.00 90.94 80 ILE A N 1
ATOM 630 C CA . ILE A 1 80 ? 2.847 -0.623 7.228 1.00 90.94 80 ILE A CA 1
ATOM 631 C C . ILE A 1 80 ? 2.334 -1.276 5.949 1.00 90.94 80 ILE A C 1
ATOM 633 O O . ILE A 1 80 ? 2.144 -2.489 5.873 1.00 90.94 80 ILE A O 1
ATOM 637 N N . PHE A 1 81 ? 2.107 -0.453 4.934 1.00 91.12 81 PHE A N 1
ATOM 638 C CA . PHE A 1 81 ? 1.734 -0.895 3.600 1.00 91.12 81 PHE A CA 1
ATOM 639 C C . PHE A 1 81 ? 2.992 -0.910 2.745 1.00 91.12 81 PHE A C 1
ATOM 641 O O . PHE A 1 81 ? 3.576 0.140 2.491 1.00 91.12 81 PHE A O 1
ATOM 648 N N . THR A 1 82 ? 3.405 -2.092 2.299 1.00 92.19 82 THR A N 1
ATOM 649 C CA . THR A 1 82 ? 4.473 -2.253 1.310 1.00 92.19 82 THR A CA 1
ATOM 650 C C . THR A 1 82 ? 3.844 -2.413 -0.065 1.00 92.19 82 THR A C 1
ATOM 652 O O . THR A 1 82 ? 3.085 -3.354 -0.297 1.00 92.19 82 THR A O 1
ATOM 655 N N . LEU A 1 83 ? 4.137 -1.480 -0.966 1.00 92.62 83 LEU A N 1
ATOM 656 C CA . LEU A 1 83 ? 3.632 -1.458 -2.332 1.00 92.62 83 LEU A CA 1
ATOM 657 C C . LEU A 1 83 ? 4.772 -1.750 -3.296 1.00 92.62 83 LEU A C 1
ATOM 659 O O . LEU A 1 83 ? 5.792 -1.061 -3.270 1.00 92.62 83 LEU A O 1
ATOM 663 N N . ARG A 1 84 ? 4.565 -2.710 -4.197 1.00 93.25 84 ARG A N 1
ATOM 664 C CA . ARG A 1 84 ? 5.421 -2.871 -5.372 1.00 93.25 84 ARG A CA 1
ATOM 665 C C . ARG A 1 84 ? 4.755 -2.227 -6.572 1.00 93.25 84 ARG A C 1
ATOM 667 O O . ARG A 1 84 ? 3.637 -2.596 -6.927 1.00 93.25 84 ARG A O 1
ATOM 674 N N . ILE A 1 85 ? 5.446 -1.272 -7.179 1.00 93.38 85 ILE A N 1
ATOM 675 C CA . ILE A 1 85 ? 4.986 -0.541 -8.358 1.00 93.38 85 ILE A CA 1
ATOM 676 C C . ILE A 1 85 ? 5.948 -0.842 -9.494 1.00 93.38 85 ILE A C 1
ATOM 678 O O . ILE A 1 85 ? 7.154 -0.716 -9.308 1.00 93.38 85 ILE A O 1
ATOM 682 N N . GLN A 1 86 ? 5.436 -1.216 -10.661 1.00 93.88 86 GLN A N 1
ATOM 683 C CA . GLN A 1 86 ? 6.258 -1.460 -11.845 1.00 93.88 86 GLN A CA 1
ATOM 684 C C . GLN A 1 86 ? 5.795 -0.630 -13.036 1.00 93.88 86 GLN A C 1
ATOM 686 O O . GLN A 1 86 ? 4.642 -0.201 -13.101 1.00 93.88 86 GLN A O 1
ATOM 691 N N . GLN A 1 87 ? 6.690 -0.462 -14.005 1.00 93.62 87 GLN A N 1
ATOM 692 C CA . GLN A 1 87 ? 6.359 0.091 -15.313 1.00 93.62 87 GLN A CA 1
ATOM 693 C C . GLN A 1 87 ? 5.386 -0.803 -16.090 1.00 93.62 87 GLN A C 1
ATOM 695 O O . GLN A 1 87 ? 5.446 -2.033 -16.046 1.00 93.62 87 GLN A O 1
ATOM 700 N N . THR A 1 88 ? 4.502 -0.183 -16.860 1.00 91.62 88 THR A N 1
ATOM 701 C CA . THR A 1 88 ? 3.569 -0.877 -17.749 1.00 91.62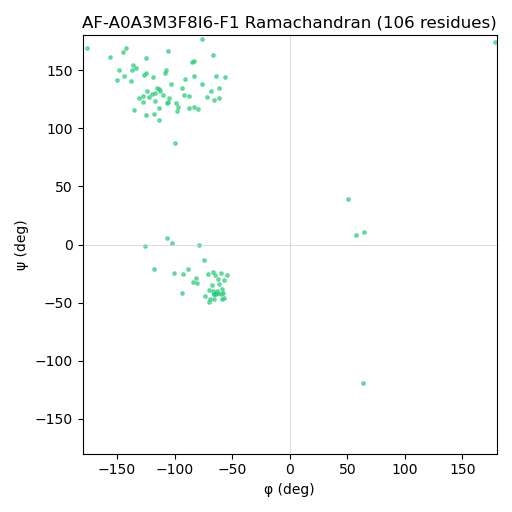 88 THR A CA 1
ATOM 702 C C . THR A 1 88 ? 3.350 -0.072 -19.029 1.00 91.62 88 THR A C 1
ATOM 704 O O . THR A 1 88 ? 3.735 1.095 -19.100 1.00 91.62 88 THR A O 1
ATOM 707 N N . ASP A 1 89 ? 2.769 -0.690 -20.057 1.00 88.25 89 ASP A N 1
ATOM 708 C CA . ASP A 1 89 ? 2.526 -0.007 -21.330 1.00 88.25 89 ASP A CA 1
ATOM 709 C C . ASP A 1 89 ? 1.500 1.122 -21.136 1.00 88.25 89 ASP A C 1
ATOM 711 O O . ASP A 1 89 ? 0.375 0.895 -20.679 1.00 88.25 89 ASP A O 1
ATOM 715 N N . VAL A 1 90 ? 1.885 2.341 -21.517 1.00 88.88 90 VAL A N 1
ATOM 716 C CA . VAL A 1 90 ? 1.040 3.542 -21.455 1.00 88.88 90 VAL A CA 1
ATOM 717 C C . VAL A 1 90 ? -0.232 3.419 -22.294 1.00 88.88 90 VAL A C 1
ATOM 719 O O . VAL A 1 90 ? -1.228 4.065 -21.983 1.00 88.88 90 VAL A O 1
ATOM 722 N N . ARG A 1 91 ? -0.223 2.566 -23.327 1.00 87.62 91 ARG A N 1
ATOM 723 C CA . ARG A 1 91 ? -1.397 2.256 -24.159 1.00 87.62 91 ARG A CA 1
ATOM 724 C C . ARG A 1 91 ? -2.434 1.416 -23.419 1.00 87.62 91 ARG A C 1
ATOM 726 O O . ARG A 1 91 ? -3.604 1.444 -23.781 1.00 87.62 91 ARG A O 1
ATOM 733 N N . VAL A 1 92 ? -1.997 0.658 -22.412 1.00 84.88 92 VAL A N 1
ATOM 734 C CA . VAL A 1 92 ? -2.856 -0.189 -21.574 1.00 84.88 92 VAL A CA 1
ATOM 735 C C . VAL A 1 92 ? -3.281 0.565 -20.314 1.00 84.88 92 VAL A C 1
ATOM 737 O O . VAL A 1 92 ? -4.443 0.496 -19.920 1.00 84.88 92 VAL A O 1
ATOM 740 N N . LYS A 1 93 ? -2.362 1.308 -19.683 1.00 84.69 93 LYS A N 1
ATOM 741 C CA . LYS A 1 93 ? -2.641 2.164 -18.520 1.00 84.69 93 LYS A CA 1
ATOM 742 C C . LYS A 1 93 ? -1.962 3.516 -18.704 1.00 84.69 93 LYS A C 1
ATOM 744 O O . LYS A 1 93 ? -0.741 3.601 -18.641 1.00 84.69 93 LYS A O 1
ATOM 749 N N . ASN A 1 94 ? -2.750 4.585 -18.807 1.00 84.25 94 ASN A N 1
ATOM 750 C CA . ASN A 1 94 ? -2.259 5.939 -19.109 1.00 84.25 94 ASN A CA 1
ATOM 751 C C . ASN A 1 94 ? -1.156 6.452 -18.160 1.00 84.25 94 ASN A C 1
ATOM 753 O O . ASN A 1 94 ? -0.351 7.290 -18.552 1.00 84.25 94 ASN A O 1
ATOM 757 N N . ALA A 1 95 ? -1.103 5.960 -16.917 1.00 86.38 95 ALA A N 1
ATOM 758 C CA . ALA A 1 95 ? -0.073 6.333 -15.946 1.00 86.38 95 ALA A CA 1
ATOM 759 C C . ALA A 1 95 ? 1.306 5.694 -16.216 1.00 86.38 95 ALA A C 1
ATOM 761 O O . ALA A 1 95 ? 2.278 6.077 -15.572 1.00 86.38 95 ALA A O 1
ATOM 762 N N . GLY A 1 96 ? 1.395 4.691 -17.099 1.00 90.62 96 GLY A N 1
ATOM 763 C CA . GLY A 1 96 ? 2.626 3.934 -17.366 1.00 90.62 96 GLY A CA 1
ATOM 764 C C . GLY A 1 96 ? 3.138 3.124 -16.170 1.00 90.62 96 GLY A C 1
ATOM 765 O O . GLY A 1 96 ? 4.253 2.608 -16.202 1.00 90.62 96 GLY A O 1
ATOM 766 N N . LEU A 1 97 ? 2.332 3.007 -15.112 1.00 92.12 97 LEU A N 1
ATOM 767 C CA . LEU A 1 97 ? 2.663 2.347 -13.856 1.00 92.12 97 LEU A CA 1
ATOM 768 C C . LEU A 1 97 ? 1.493 1.488 -13.382 1.00 92.12 97 LEU A C 1
ATOM 770 O O . LEU A 1 97 ? 0.326 1.819 -13.604 1.00 92.12 97 LEU A O 1
ATOM 774 N N . GLU A 1 98 ? 1.808 0.412 -12.673 1.00 91.06 98 GLU A N 1
ATOM 775 C CA . GLU A 1 98 ? 0.817 -0.410 -11.990 1.00 91.06 98 GLU A CA 1
ATOM 776 C C . GLU A 1 98 ? 1.341 -0.938 -10.658 1.00 91.06 98 GLU A C 1
ATOM 778 O O . GLU A 1 98 ? 2.518 -1.279 -10.520 1.00 91.06 98 GLU A O 1
ATOM 783 N N . VAL A 1 99 ? 0.449 -1.039 -9.674 1.00 90.56 99 VAL A N 1
ATOM 784 C CA . VAL A 1 99 ? 0.743 -1.726 -8.417 1.00 90.56 99 VAL A CA 1
ATOM 785 C C . VAL A 1 99 ? 0.595 -3.233 -8.631 1.00 90.56 99 VAL A C 1
ATOM 787 O O . VAL A 1 99 ? -0.495 -3.732 -8.932 1.00 90.56 99 VAL A O 1
ATOM 790 N N . THR A 1 100 ? 1.685 -3.976 -8.474 1.00 90.12 100 THR A N 1
ATOM 791 C CA . THR A 1 100 ? 1.699 -5.436 -8.660 1.00 90.12 100 THR A CA 1
ATOM 792 C C . THR A 1 100 ? 1.459 -6.207 -7.384 1.00 90.12 100 THR A C 1
ATOM 794 O O . THR A 1 100 ? 1.012 -7.345 -7.438 1.00 90.12 100 THR A O 1
ATOM 797 N N . GLN A 1 101 ? 1.779 -5.601 -6.245 1.00 87.25 101 GLN A N 1
ATOM 798 C CA . GLN A 1 101 ? 1.693 -6.261 -4.956 1.00 87.25 101 GLN A CA 1
ATOM 799 C C . GLN A 1 101 ? 1.400 -5.248 -3.859 1.00 87.25 101 GLN A C 1
ATOM 801 O O . GLN A 1 101 ? 1.953 -4.144 -3.853 1.00 87.25 101 GLN A O 1
ATOM 806 N N . VAL A 1 102 ? 0.564 -5.670 -2.915 1.00 88.12 102 VAL A N 1
ATOM 807 C CA . VAL A 1 102 ? 0.304 -4.961 -1.666 1.00 88.12 102 VAL A CA 1
ATOM 808 C C . VAL A 1 102 ? 0.513 -5.935 -0.524 1.00 88.12 102 VAL A C 1
ATOM 810 O O . VAL A 1 102 ? -0.138 -6.973 -0.465 1.00 88.12 102 VAL A O 1
ATOM 813 N N . ILE A 1 103 ? 1.405 -5.592 0.397 1.00 87.06 103 ILE A N 1
ATOM 814 C CA . ILE A 1 103 ? 1.585 -6.331 1.642 1.00 87.06 103 ILE A CA 1
ATOM 815 C C . ILE A 1 103 ? 1.235 -5.393 2.785 1.00 87.06 103 ILE A C 1
ATOM 817 O O . ILE A 1 103 ? 1.819 -4.318 2.914 1.00 87.06 103 ILE A O 1
ATOM 821 N N . THR A 1 104 ? 0.294 -5.811 3.621 1.00 85.44 104 THR A N 1
ATOM 822 C CA . THR A 1 104 ? -0.098 -5.080 4.824 1.00 85.44 104 THR A CA 1
ATOM 823 C C . THR A 1 104 ? 0.434 -5.815 6.042 1.00 85.44 104 THR A C 1
ATOM 825 O O . THR A 1 104 ? 0.115 -6.984 6.251 1.00 85.44 104 THR A O 1
ATOM 828 N N . THR A 1 105 ? 1.237 -5.134 6.852 1.00 87.75 105 THR A N 1
ATOM 829 C CA . THR A 1 105 ? 1.727 -5.653 8.131 1.00 87.75 105 THR A CA 1
ATOM 830 C C . THR A 1 105 ? 1.247 -4.770 9.273 1.00 87.75 105 THR A C 1
ATOM 832 O O . THR A 1 105 ? 1.138 -3.554 9.124 1.00 87.75 105 THR A O 1
ATOM 835 N N . ASN A 1 106 ? 0.945 -5.372 10.423 1.00 83.75 106 ASN A N 1
ATOM 836 C CA . ASN A 1 106 ? 0.597 -4.611 11.621 1.00 83.75 106 ASN A CA 1
ATOM 837 C C . ASN A 1 106 ? 1.833 -3.865 12.128 1.00 83.75 106 ASN A C 1
ATOM 839 O O . ASN A 1 106 ? 2.904 -4.458 12.268 1.00 83.75 106 ASN A O 1
ATOM 843 N N . ALA A 1 107 ? 1.668 -2.578 12.420 1.00 75.81 107 ALA A N 1
ATOM 844 C CA . ALA A 1 107 ? 2.653 -1.783 13.136 1.00 75.81 107 ALA A CA 1
ATOM 845 C C . ALA A 1 107 ? 2.196 -1.713 14.598 1.00 75.81 107 ALA A C 1
ATOM 847 O O . ALA A 1 107 ? 1.414 -0.831 14.954 1.00 75.81 107 ALA A O 1
ATOM 848 N N . ASN A 1 108 ? 2.601 -2.707 15.395 1.00 59.53 108 ASN A N 1
ATOM 849 C CA . ASN A 1 108 ? 2.357 -2.716 16.842 1.00 59.53 108 ASN A CA 1
ATOM 850 C C . ASN A 1 108 ? 3.102 -1.571 17.533 1.00 59.53 108 ASN A C 1
ATOM 852 O O . ASN A 1 108 ? 4.263 -1.311 17.141 1.00 59.53 108 ASN A O 1
#

Solvent-accessible surface area (backbone atoms only — not comparable to full-atom values): 5917 Å² total; per-residue (Å²): 137,78,75,62,61,70,49,29,34,76,64,13,44,51,38,47,50,50,53,44,55,75,66,48,51,60,55,45,33,68,76,64,66,25,46,82,45,79,47,73,51,86,63,48,78,80,48,70,50,71,61,86,95,32,52,31,38,32,37,38,30,44,34,38,41,29,40,47,33,98,88,54,65,53,75,77,43,44,28,37,39,37,36,35,37,32,55,47,60,47,92,82,30,82,79,30,45,29,29,56,39,46,46,78,42,80,49,127

Radius of gyration: 15.6 Å; Cα contacts (8 Å, |Δi|>4): 215; chains: 1; bounding box: 38×20×42 Å

Secondary structure (DSSP, 8-state):
--SSGGGB-HHHHHHHHHHHHHTTHHHHHHHH-PEEEEEE---EEEEEEEETTEEEEEEEEEEEEEEE-SS-BPPPEEEEEEEEEEE--TTT-TTSEEEEEEEEEE--

Sequence (108 aa):
MTQLGERYSEVGFQDYYKALVASNLLKAVKDQRMNLWVDVGPGVIRGSGTIGDKFAWEYQYPVTLKLDGQQSGSPPQRFIFTLRIQQTDVRVKNAGLEVTQVITTNAN

Mean predicted aligned error: 6.95 Å